Protein AF-A0A382MB43-F1 (afdb_monomer_lite)

Organism: NCBI:txid408172

Structure (mmCIF, N/CA/C/O backbone):
data_AF-A0A382MB43-F1
#
_entry.id   AF-A0A382MB43-F1
#
loop_
_atom_site.group_PDB
_atom_site.id
_atom_site.type_symbol
_atom_site.label_atom_id
_atom_site.label_alt_id
_atom_site.label_comp_id
_atom_site.label_asym_id
_atom_site.label_entity_id
_atom_site.label_seq_id
_atom_site.pdbx_PDB_ins_code
_atom_site.Cartn_x
_atom_site.Cartn_y
_atom_site.Cartn_z
_atom_site.occupancy
_atom_site.B_iso_or_equiv
_atom_site.auth_seq_id
_atom_site.auth_comp_id
_atom_site.auth_asym_id
_atom_site.auth_atom_id
_atom_site.pdbx_PDB_model_num
ATOM 1 N N . MET A 1 1 ? 22.386 7.584 -41.099 1.00 58.91 1 MET A N 1
ATOM 2 C CA . MET A 1 1 ? 21.095 6.928 -40.794 1.00 58.91 1 MET A CA 1
ATOM 3 C C . MET A 1 1 ? 21.152 6.427 -39.363 1.00 58.91 1 MET A C 1
ATOM 5 O O . MET A 1 1 ? 21.970 5.568 -39.079 1.00 58.91 1 MET A O 1
ATOM 9 N N . ILE A 1 2 ? 20.385 7.017 -38.441 1.00 62.06 2 ILE A N 1
ATOM 10 C CA . ILE A 1 2 ? 20.267 6.451 -37.090 1.00 62.06 2 ILE A CA 1
ATOM 11 C C . ILE A 1 2 ? 19.442 5.175 -37.226 1.00 62.06 2 ILE A C 1
ATOM 13 O O . ILE A 1 2 ? 18.317 5.225 -37.715 1.00 62.06 2 ILE A O 1
ATOM 17 N N . ASP A 1 3 ? 20.047 4.065 -36.832 1.00 76.12 3 ASP A N 1
ATOM 18 C CA . ASP A 1 3 ? 19.519 2.717 -36.969 1.00 76.12 3 ASP A CA 1
ATOM 19 C C . ASP A 1 3 ? 18.124 2.593 -36.326 1.00 76.12 3 ASP A C 1
ATOM 21 O O . ASP A 1 3 ? 17.934 2.880 -35.138 1.00 76.12 3 ASP A O 1
ATOM 25 N N . PHE A 1 4 ? 17.123 2.245 -37.139 1.00 72.38 4 PHE A N 1
ATOM 26 C CA . PHE A 1 4 ? 15.724 2.159 -36.715 1.00 72.38 4 PHE A CA 1
ATOM 27 C C . PHE A 1 4 ? 15.547 1.116 -35.602 1.00 72.38 4 PHE A C 1
ATOM 29 O O . PHE A 1 4 ? 14.806 1.371 -34.652 1.00 72.38 4 PHE A O 1
ATOM 36 N N . ALA A 1 5 ? 16.313 0.016 -35.641 1.00 74.06 5 ALA A N 1
ATOM 37 C CA . ALA A 1 5 ? 16.279 -1.024 -34.615 1.00 74.06 5 ALA A CA 1
ATOM 38 C C . ALA A 1 5 ? 16.834 -0.526 -33.268 1.00 74.06 5 ALA A C 1
ATOM 40 O O . ALA A 1 5 ? 16.320 -0.872 -32.201 1.00 74.06 5 ALA A O 1
ATOM 41 N N . LYS A 1 6 ? 17.831 0.368 -33.296 1.00 78.62 6 LYS A N 1
ATOM 42 C CA . LYS A 1 6 ? 18.331 1.026 -32.081 1.00 78.62 6 LYS A CA 1
ATOM 43 C C . LYS A 1 6 ? 17.273 1.932 -31.442 1.00 78.62 6 LYS A C 1
ATOM 45 O O . LYS A 1 6 ? 17.163 1.969 -30.218 1.00 78.62 6 LYS A O 1
ATOM 50 N N . ARG A 1 7 ? 16.478 2.653 -32.242 1.00 77.62 7 ARG A N 1
ATOM 51 C CA . ARG A 1 7 ? 15.402 3.522 -31.724 1.00 77.62 7 ARG A CA 1
ATOM 52 C C . ARG A 1 7 ? 14.249 2.716 -31.136 1.00 77.62 7 ARG A C 1
ATOM 54 O O . ARG A 1 7 ? 13.776 3.065 -30.058 1.00 77.62 7 ARG A O 1
ATOM 61 N N . THR A 1 8 ? 13.834 1.633 -31.792 1.00 81.25 8 THR A N 1
ATOM 62 C CA . THR A 1 8 ? 12.772 0.763 -31.269 1.00 81.25 8 THR A CA 1
ATOM 63 C C . THR A 1 8 ? 13.187 0.106 -29.957 1.00 81.25 8 THR A C 1
ATOM 65 O O . THR A 1 8 ? 12.407 0.128 -29.014 1.00 81.25 8 THR A O 1
ATOM 68 N N . GLY A 1 9 ? 14.433 -0.367 -29.836 1.00 84.50 9 GLY A N 1
ATOM 69 C CA . GLY A 1 9 ? 14.935 -0.961 -28.591 1.00 84.50 9 GLY A CA 1
ATOM 70 C C . GLY A 1 9 ? 14.886 -0.006 -27.392 1.00 84.50 9 GLY A C 1
ATOM 71 O O . GLY A 1 9 ? 14.472 -0.397 -26.301 1.00 84.50 9 GLY A O 1
ATOM 72 N N . ILE A 1 10 ? 15.239 1.268 -27.600 1.00 84.56 10 ILE A N 1
ATOM 73 C CA . ILE A 1 10 ? 15.177 2.299 -26.550 1.00 84.56 10 ILE A CA 1
ATOM 74 C C . ILE A 1 10 ? 13.725 2.557 -26.131 1.00 84.56 10 ILE A C 1
ATOM 76 O O . ILE A 1 10 ? 13.433 2.603 -24.938 1.00 84.56 10 ILE A O 1
ATOM 80 N N . VAL A 1 11 ? 12.803 2.682 -27.091 1.00 85.50 11 VAL A N 1
ATOM 81 C CA . VAL A 1 11 ? 11.377 2.915 -26.801 1.00 85.50 11 VAL A CA 1
ATOM 82 C C . VAL A 1 11 ? 10.774 1.742 -26.028 1.00 85.50 11 VAL A C 1
ATOM 84 O O . VAL A 1 11 ? 10.080 1.960 -25.037 1.00 85.50 11 VAL A O 1
ATOM 87 N N . THR A 1 12 ? 11.080 0.502 -26.415 1.00 87.00 12 THR A N 1
ATOM 88 C CA . THR A 1 12 ? 10.594 -0.691 -25.710 1.00 87.00 12 THR A CA 1
ATOM 89 C C . THR A 1 12 ? 11.148 -0.776 -24.287 1.00 87.00 12 THR A C 1
ATOM 91 O O . THR A 1 12 ? 10.401 -1.085 -23.360 1.00 87.00 12 THR A O 1
ATOM 94 N N . ALA A 1 13 ? 12.426 -0.445 -24.081 1.00 88.06 13 ALA A N 1
ATOM 95 C CA . ALA A 1 13 ? 13.042 -0.435 -22.754 1.00 88.06 13 ALA A CA 1
ATOM 96 C C . ALA A 1 13 ? 12.428 0.632 -21.831 1.00 88.06 13 ALA A C 1
ATOM 98 O O . ALA A 1 13 ? 12.156 0.368 -20.655 1.00 88.06 13 ALA A O 1
ATOM 99 N N . VAL A 1 14 ? 12.160 1.827 -22.366 1.00 90.12 14 VAL A N 1
ATOM 100 C CA . VAL A 1 14 ? 11.482 2.905 -21.631 1.00 90.12 14 VAL A CA 1
ATOM 101 C C . VAL A 1 14 ? 10.049 2.499 -21.286 1.00 90.12 14 VAL A C 1
ATOM 103 O O . VAL A 1 14 ? 9.637 2.650 -20.135 1.00 90.12 14 VAL A O 1
ATOM 106 N N . LEU A 1 15 ? 9.317 1.911 -22.238 1.00 93.06 15 LEU A N 1
ATOM 107 C CA . LEU A 1 15 ? 7.950 1.439 -22.027 1.00 93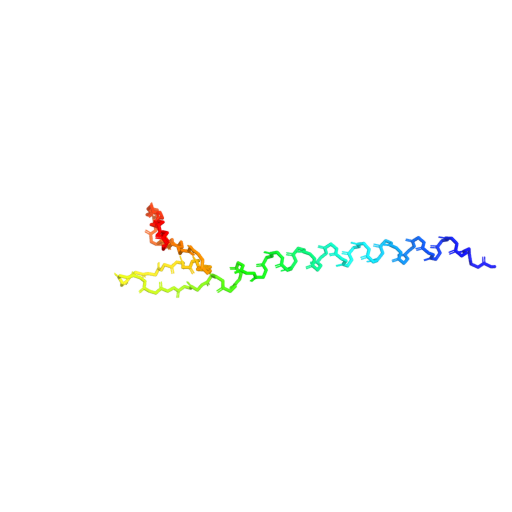.06 15 LEU A CA 1
ATOM 108 C C . LEU A 1 15 ? 7.880 0.354 -20.943 1.00 93.06 15 LEU A C 1
ATOM 110 O O . LEU A 1 15 ? 7.071 0.478 -20.028 1.00 93.06 15 LEU A O 1
ATOM 114 N N . MET A 1 16 ? 8.761 -0.653 -20.994 1.00 91.38 16 MET A N 1
ATOM 115 C CA . MET A 1 16 ? 8.850 -1.705 -19.971 1.00 91.38 16 MET A CA 1
ATOM 116 C C . MET A 1 16 ? 9.171 -1.148 -18.582 1.00 91.38 16 MET A C 1
ATOM 118 O O . MET A 1 16 ? 8.647 -1.619 -17.571 1.00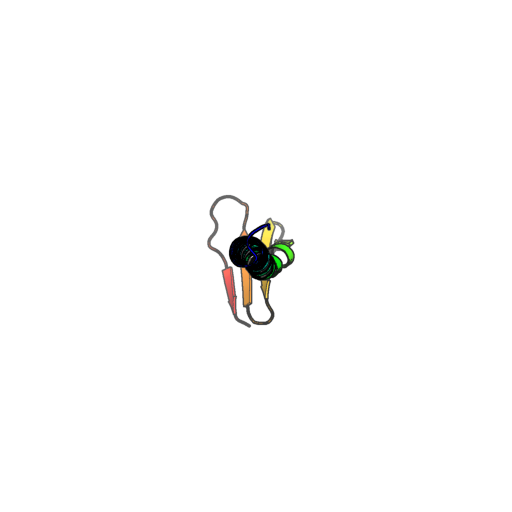 91.38 16 MET A O 1
ATOM 122 N N . THR A 1 17 ? 10.040 -0.139 -18.517 1.00 92.50 17 THR A N 1
ATOM 123 C CA . THR A 1 17 ? 10.414 0.484 -17.245 1.00 92.50 17 THR A CA 1
ATOM 124 C C . THR A 1 17 ? 9.226 1.235 -16.653 1.00 92.50 17 THR A C 1
ATOM 126 O O . THR A 1 17 ? 8.897 1.028 -15.486 1.00 92.50 17 THR A O 1
ATOM 129 N N . LEU A 1 18 ? 8.542 2.054 -17.457 1.00 92.56 18 LEU A N 1
ATOM 130 C CA . LEU A 1 18 ? 7.358 2.802 -17.033 1.00 92.56 18 LEU A CA 1
ATOM 131 C C . LEU A 1 18 ? 6.219 1.873 -16.604 1.00 92.56 18 LEU A C 1
ATOM 133 O O . LEU A 1 18 ? 5.655 2.067 -15.529 1.00 92.56 18 LEU A O 1
ATOM 137 N N . SER A 1 19 ? 5.922 0.829 -17.382 1.00 90.31 19 SER A N 1
ATOM 138 C CA . SER A 1 19 ? 4.861 -0.125 -17.042 1.00 90.31 19 SER A CA 1
ATOM 139 C C . SER A 1 19 ? 5.140 -0.851 -15.728 1.00 90.31 19 SER A C 1
ATOM 141 O O . SER A 1 19 ? 4.222 -1.059 -14.939 1.00 90.31 19 SER A O 1
ATOM 143 N N . ARG A 1 20 ? 6.406 -1.188 -15.445 1.00 91.25 20 ARG A N 1
ATOM 144 C CA . ARG A 1 20 ? 6.802 -1.816 -14.177 1.00 91.25 20 ARG A CA 1
ATOM 145 C C . ARG A 1 20 ? 6.541 -0.904 -12.979 1.00 91.25 20 ARG A C 1
ATOM 147 O O . ARG A 1 20 ? 6.029 -1.371 -11.966 1.00 91.25 20 ARG A O 1
ATOM 154 N N . TRP A 1 21 ? 6.874 0.382 -13.090 1.00 91.25 21 TRP A N 1
ATOM 155 C CA . TRP A 1 21 ? 6.615 1.351 -12.022 1.00 91.25 21 TRP A CA 1
ATOM 156 C C . TRP A 1 21 ? 5.120 1.594 -11.814 1.00 91.25 21 TRP A C 1
ATOM 158 O O . TRP A 1 21 ? 4.678 1.643 -10.672 1.00 91.25 21 TRP A O 1
ATOM 168 N N . ILE A 1 22 ? 4.338 1.672 -12.895 1.00 90.25 22 ILE A N 1
ATOM 169 C CA . ILE A 1 22 ? 2.877 1.816 -12.822 1.00 90.25 22 ILE A CA 1
ATOM 170 C C . ILE A 1 22 ? 2.247 0.596 -12.138 1.00 90.25 22 ILE A C 1
ATOM 172 O O . ILE A 1 22 ? 1.408 0.761 -11.257 1.00 90.25 22 ILE A O 1
ATOM 176 N N . LEU A 1 23 ? 2.686 -0.619 -12.482 1.00 88.50 23 LEU A N 1
ATOM 177 C CA . LEU A 1 23 ? 2.222 -1.853 -11.840 1.00 88.50 23 LEU A CA 1
ATOM 178 C C . LEU A 1 23 ? 2.581 -1.902 -10.348 1.00 88.50 23 LEU A C 1
ATOM 180 O O . LEU A 1 23 ? 1.729 -2.235 -9.528 1.00 88.50 23 LEU A O 1
ATOM 184 N N . MET A 1 24 ? 3.810 -1.527 -9.980 1.00 86.50 24 MET A N 1
ATOM 185 C CA . MET A 1 24 ? 4.227 -1.426 -8.574 1.00 86.50 24 MET A CA 1
ATOM 186 C C . MET A 1 24 ? 3.403 -0.386 -7.807 1.00 86.50 24 MET A C 1
ATOM 188 O O . MET A 1 24 ? 2.947 -0.663 -6.701 1.00 86.50 24 MET A O 1
ATOM 192 N N . ALA A 1 25 ? 3.171 0.790 -8.394 1.00 83.44 25 ALA A N 1
ATOM 193 C CA . ALA A 1 25 ? 2.378 1.845 -7.773 1.00 83.44 25 ALA A CA 1
ATOM 194 C C . ALA A 1 25 ? 0.913 1.425 -7.595 1.00 83.44 25 ALA A C 1
ATOM 196 O O . ALA A 1 25 ? 0.368 1.608 -6.514 1.00 83.44 25 ALA A O 1
ATOM 197 N N . ALA A 1 26 ? 0.297 0.805 -8.605 1.00 83.31 26 ALA A N 1
ATOM 198 C CA . ALA A 1 26 ? -1.073 0.301 -8.517 1.00 83.31 26 ALA A CA 1
ATOM 199 C C . ALA A 1 26 ? -1.225 -0.799 -7.454 1.00 83.31 26 ALA A C 1
ATOM 201 O O . ALA A 1 26 ? -2.236 -0.845 -6.760 1.00 83.31 26 ALA A O 1
ATOM 202 N N . PHE A 1 27 ? -0.209 -1.653 -7.291 1.00 78.94 27 PHE A N 1
ATOM 203 C CA . PHE A 1 27 ? -0.191 -2.680 -6.250 1.00 78.94 27 PHE A CA 1
ATOM 204 C C . PHE A 1 27 ? -0.025 -2.095 -4.840 1.00 78.94 27 PHE A C 1
ATOM 206 O O . PHE A 1 27 ? -0.630 -2.589 -3.893 1.00 78.94 27 PHE A O 1
ATOM 213 N N . LEU A 1 28 ? 0.776 -1.035 -4.689 1.00 71.25 28 LEU A N 1
ATOM 214 C CA . LEU A 1 28 ? 1.048 -0.392 -3.397 1.00 71.25 28 LEU A CA 1
ATOM 215 C C . LEU 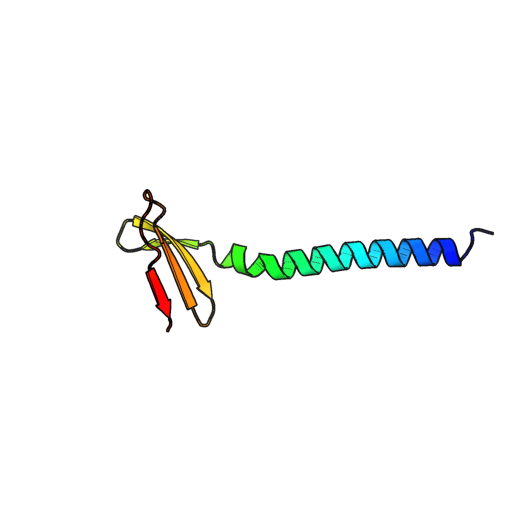A 1 28 ? -0.009 0.647 -2.989 1.00 71.25 28 LEU A C 1
ATOM 217 O O . LEU A 1 28 ? -0.196 0.895 -1.801 1.00 71.25 28 LEU A O 1
ATOM 221 N N . TRP A 1 29 ? -0.731 1.225 -3.948 1.00 70.38 29 TRP A N 1
ATOM 222 C CA . TRP A 1 29 ? -1.789 2.212 -3.727 1.00 70.38 29 TRP A CA 1
ATOM 223 C C . TRP A 1 29 ? -2.859 1.807 -2.691 1.00 70.38 29 TRP A C 1
ATOM 225 O O . TRP A 1 29 ? -3.133 2.614 -1.797 1.00 70.38 29 TRP A O 1
ATOM 235 N N . PRO A 1 30 ? -3.438 0.586 -2.720 1.00 64.81 30 PRO A N 1
ATOM 236 C CA . PRO A 1 30 ? -4.424 0.183 -1.715 1.00 64.81 30 PRO A CA 1
ATOM 237 C C . PRO A 1 30 ? -3.841 0.117 -0.298 1.00 64.81 30 PRO A C 1
ATOM 239 O O . PRO A 1 30 ? -4.560 0.384 0.658 1.00 64.81 30 PRO A O 1
ATOM 242 N N . PHE A 1 31 ? -2.540 -0.154 -0.137 1.00 64.12 31 PHE A N 1
ATOM 243 C CA . PHE A 1 31 ? -1.899 -0.157 1.182 1.00 64.12 31 PHE A CA 1
ATOM 244 C C . PHE A 1 31 ? -1.765 1.249 1.772 1.00 64.12 31 PHE A C 1
ATOM 246 O O . PHE A 1 31 ? -1.832 1.398 2.987 1.00 64.12 31 PHE A O 1
ATOM 253 N N . SER A 1 32 ? -1.608 2.283 0.939 1.00 62.47 32 SER A N 1
ATOM 254 C CA . SER A 1 32 ? -1.574 3.672 1.415 1.00 62.47 32 SER A CA 1
ATOM 255 C C . SER A 1 32 ? -2.947 4.174 1.864 1.00 62.47 32 SER A C 1
ATOM 257 O O . SER A 1 32 ? -3.022 4.913 2.839 1.00 62.47 32 SER A O 1
ATOM 259 N N . LEU A 1 33 ? -4.028 3.761 1.194 1.00 57.06 33 LEU A N 1
ATOM 260 C CA . LEU A 1 33 ? -5.399 4.097 1.603 1.00 57.06 33 LEU A CA 1
ATOM 261 C C . LEU A 1 33 ? -5.854 3.295 2.826 1.00 57.06 33 LEU A C 1
ATOM 263 O O . LEU A 1 33 ? -6.580 3.818 3.665 1.00 57.06 33 LEU A O 1
ATOM 267 N N . ALA A 1 34 ? -5.383 2.054 2.951 1.00 57.50 34 ALA A N 1
ATOM 268 C CA . ALA A 1 34 ? -5.649 1.202 4.097 1.00 57.50 34 ALA A CA 1
ATOM 269 C C . ALA A 1 34 ? -4.792 1.559 5.324 1.00 57.50 34 ALA A C 1
ATOM 271 O O . ALA A 1 34 ? -4.964 0.945 6.352 1.00 57.50 34 ALA A O 1
ATOM 272 N N . LEU A 1 35 ? -3.859 2.512 5.299 1.00 59.03 35 LEU A N 1
ATOM 273 C CA . LEU A 1 35 ? -3.082 2.869 6.497 1.00 59.03 35 LEU A CA 1
ATOM 274 C C . LEU A 1 35 ? -3.712 4.063 7.229 1.00 59.03 35 LEU A C 1
ATOM 276 O O . LEU A 1 35 ? -3.089 5.105 7.419 1.00 59.03 35 LEU A O 1
ATOM 280 N N . ALA A 1 36 ? -4.973 3.929 7.637 1.00 63.75 36 ALA A N 1
ATOM 28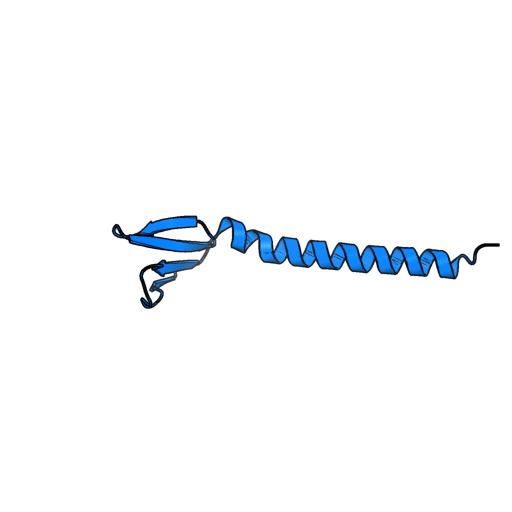1 C CA . ALA A 1 36 ? -5.595 4.914 8.511 1.00 63.75 36 ALA A CA 1
ATOM 282 C C . ALA A 1 36 ? -5.173 4.630 9.963 1.00 63.75 36 ALA A C 1
ATOM 284 O O . ALA A 1 36 ? -5.476 3.574 10.520 1.00 63.75 36 ALA A O 1
ATOM 285 N N . GLU A 1 37 ? -4.442 5.561 10.582 1.00 58.66 37 GLU A N 1
ATOM 286 C CA . GLU A 1 37 ? -4.233 5.553 12.034 1.00 58.66 37 GLU A CA 1
ATOM 287 C C . GLU A 1 37 ? -5.583 5.864 12.697 1.00 58.66 37 GLU A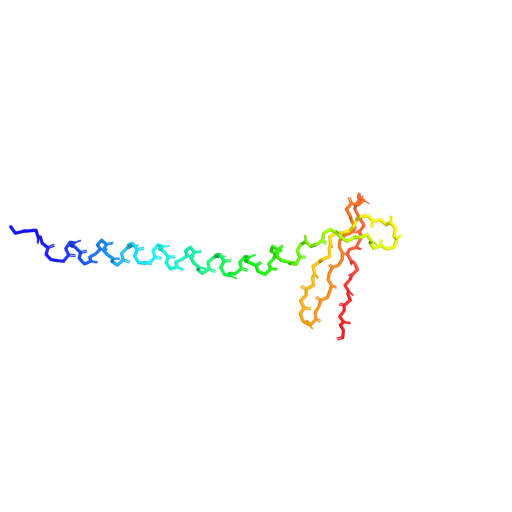 C 1
ATOM 289 O O . GLU A 1 37 ? -6.023 7.013 12.747 1.00 58.66 37 GLU A O 1
ATOM 294 N N . GLU A 1 38 ? -6.272 4.828 13.167 1.00 66.12 38 GLU A N 1
ATOM 295 C CA . GLU A 1 38 ? -7.560 4.936 13.842 1.00 66.12 38 GLU A CA 1
ATOM 296 C C . GLU A 1 38 ? -7.375 4.701 15.341 1.00 66.12 38 GLU A C 1
ATOM 298 O O . GLU A 1 38 ? -6.549 3.903 15.796 1.00 66.12 38 GLU A O 1
ATOM 303 N N . ARG A 1 39 ? -8.166 5.400 16.153 1.00 58.34 39 ARG A N 1
ATOM 304 C CA . ARG A 1 39 ? -8.136 5.223 17.601 1.00 58.34 39 ARG A CA 1
ATOM 305 C C . ARG A 1 39 ? -9.073 4.085 18.011 1.00 58.34 39 ARG A C 1
ATOM 307 O O . ARG A 1 39 ? -10.210 4.329 18.408 1.00 58.34 39 ARG A O 1
ATOM 314 N N . VAL A 1 40 ? -8.612 2.842 17.917 1.00 62.44 40 VAL A N 1
ATOM 315 C CA . VAL A 1 40 ? -9.401 1.659 18.287 1.00 62.44 40 VAL A CA 1
ATOM 316 C C . VAL A 1 40 ? -9.328 1.440 19.803 1.00 62.44 40 VAL A C 1
ATOM 318 O O . VAL A 1 40 ? -8.251 1.391 20.391 1.00 62.44 40 VAL A O 1
ATOM 321 N N . GLN A 1 41 ? -10.487 1.357 20.470 1.00 64.50 41 GLN A N 1
ATOM 322 C CA . GLN A 1 41 ? -10.600 1.128 21.926 1.00 64.50 41 GLN A CA 1
ATOM 323 C C . GLN A 1 41 ? -9.793 2.120 22.799 1.00 64.50 41 GLN A C 1
ATOM 325 O O . GLN A 1 41 ? -9.308 1.787 23.879 1.00 64.50 41 GLN A O 1
ATOM 330 N N . GLY A 1 42 ? -9.638 3.364 22.332 1.00 70.81 42 GLY A N 1
ATOM 331 C CA . GLY A 1 42 ? -8.909 4.422 23.043 1.00 70.81 42 GLY A CA 1
ATOM 332 C C . GLY A 1 42 ? -7.390 4.435 22.819 1.00 70.81 42 GLY A C 1
ATOM 333 O O . GLY A 1 42 ? -6.734 5.395 23.238 1.00 70.81 42 GLY A O 1
ATOM 334 N N . ARG A 1 43 ? -6.833 3.448 22.101 1.00 67.19 43 ARG A N 1
ATOM 335 C CA . ARG A 1 43 ? -5.408 3.359 21.725 1.00 67.19 43 ARG A CA 1
ATOM 336 C C . ARG A 1 43 ? -5.204 3.686 20.248 1.00 67.19 43 ARG A C 1
ATOM 338 O O . ARG A 1 43 ? -6.145 3.614 19.470 1.00 67.19 43 ARG A O 1
ATOM 345 N N . ARG A 1 44 ? -3.994 4.116 19.872 1.00 67.12 44 ARG A N 1
ATOM 346 C CA . ARG A 1 44 ? -3.641 4.384 18.468 1.00 67.12 44 ARG A CA 1
ATOM 347 C C . ARG A 1 44 ? -3.316 3.068 17.780 1.00 67.12 44 ARG A C 1
ATOM 349 O O . ARG A 1 44 ? -2.375 2.383 18.179 1.00 67.12 44 ARG A O 1
ATOM 356 N N . SER A 1 45 ? -4.077 2.747 16.747 1.00 69.94 45 SER A N 1
ATOM 357 C CA . SER A 1 45 ? -3.921 1.518 15.988 1.00 69.94 45 SER A CA 1
ATOM 358 C C . SER A 1 45 ? -3.858 1.832 14.499 1.00 69.94 45 SER A C 1
ATOM 360 O O . SER A 1 45 ? -4.551 2.715 14.005 1.00 69.94 45 SER A O 1
ATOM 362 N N . LEU A 1 46 ? -3.020 1.108 13.769 1.00 69.94 46 LEU A N 1
ATOM 363 C CA . LEU A 1 46 ? -3.054 1.100 12.313 1.00 69.94 46 LEU A CA 1
ATOM 364 C C . LEU A 1 46 ? -4.158 0.150 11.873 1.00 69.94 46 LEU A C 1
ATOM 366 O O . LEU A 1 46 ? -4.114 -1.037 12.197 1.00 69.94 46 LEU A O 1
ATOM 370 N N . VAL A 1 47 ? -5.147 0.669 11.156 1.00 70.12 47 VAL A N 1
ATOM 371 C CA . VAL A 1 47 ? -6.279 -0.121 10.675 1.00 70.12 47 VAL A CA 1
ATOM 372 C C . VAL A 1 47 ? -6.175 -0.265 9.171 1.00 70.12 47 VAL A C 1
ATOM 374 O O . VAL A 1 47 ? -6.483 0.684 8.465 1.00 70.12 47 VAL A O 1
ATOM 377 N N . LEU A 1 48 ? -5.787 -1.460 8.715 1.00 70.06 48 LEU A N 1
ATOM 378 C CA . LEU A 1 48 ? -5.855 -1.883 7.319 1.00 70.06 48 LEU A CA 1
ATOM 379 C C . LEU A 1 48 ? -7.211 -2.496 7.002 1.00 70.06 48 LEU A C 1
ATOM 381 O O . LEU A 1 48 ? -7.525 -3.599 7.442 1.00 70.06 48 LEU A O 1
ATOM 385 N N . GLU A 1 49 ? -8.005 -1.790 6.206 1.00 67.88 49 GLU A N 1
ATOM 386 C CA . GLU A 1 49 ? -9.331 -2.226 5.778 1.00 67.88 49 GLU A CA 1
ATOM 387 C C . GLU A 1 49 ? -9.381 -2.432 4.260 1.00 67.88 49 GLU A C 1
ATOM 389 O O . GLU A 1 49 ? -8.905 -1.608 3.480 1.00 67.88 49 GLU A O 1
ATOM 394 N N . ASN A 1 50 ? -9.951 -3.564 3.854 1.00 68.88 50 ASN A N 1
ATOM 395 C CA . ASN A 1 50 ? -10.362 -3.880 2.490 1.00 68.88 50 ASN A CA 1
ATOM 396 C C . ASN A 1 50 ? -11.808 -4.407 2.540 1.00 68.88 50 ASN A C 1
ATOM 398 O O . ASN A 1 50 ? -12.273 -4.809 3.608 1.00 68.88 50 ASN A O 1
ATOM 402 N N . ASP A 1 51 ? -12.486 -4.490 1.396 1.00 68.50 51 ASP A N 1
ATOM 403 C CA . ASP A 1 51 ? -13.901 -4.865 1.246 1.00 68.50 51 ASP A CA 1
ATOM 404 C C . ASP A 1 51 ? -14.294 -6.156 1.994 1.00 68.50 51 ASP A C 1
ATOM 406 O O . ASP A 1 51 ? -15.442 -6.312 2.405 1.00 68.50 51 ASP A O 1
ATOM 410 N N . ASN A 1 52 ? -13.339 -7.070 2.209 1.00 65.75 52 ASN A N 1
ATOM 411 C CA . ASN A 1 52 ? -13.557 -8.367 2.856 1.00 65.75 52 ASN A CA 1
ATOM 412 C C . ASN A 1 52 ? -12.857 -8.544 4.215 1.00 65.75 52 ASN A C 1
ATOM 414 O O . ASN A 1 52 ? -13.134 -9.515 4.920 1.00 65.75 52 ASN A O 1
ATOM 418 N N . THR A 1 53 ? -11.912 -7.677 4.591 1.00 64.19 53 THR A N 1
ATOM 419 C CA . THR A 1 53 ? -11.021 -7.943 5.736 1.00 64.19 53 THR A CA 1
ATOM 420 C C . THR A 1 53 ? -10.580 -6.670 6.437 1.00 64.19 53 THR A C 1
ATOM 422 O O . THR A 1 53 ? -10.119 -5.738 5.779 1.00 64.19 53 THR A O 1
ATOM 425 N N . ARG A 1 54 ? -10.620 -6.678 7.775 1.00 72.50 54 ARG A N 1
ATOM 426 C CA . ARG A 1 54 ? -10.081 -5.606 8.617 1.00 72.50 54 ARG A CA 1
ATOM 427 C C . ARG A 1 54 ? -8.959 -6.149 9.500 1.00 72.50 54 ARG A C 1
ATOM 429 O O . ARG A 1 54 ? -9.158 -7.078 10.284 1.00 72.50 54 ARG A O 1
ATOM 436 N N . LEU A 1 55 ? -7.786 -5.551 9.368 1.00 69.62 55 LEU A N 1
ATOM 437 C CA . LEU A 1 55 ? -6.580 -5.840 10.128 1.00 69.62 55 LEU A CA 1
ATOM 438 C C . LEU A 1 55 ? -6.271 -4.640 11.023 1.00 69.62 55 LEU A C 1
ATOM 440 O O . LEU A 1 55 ? -6.073 -3.534 10.532 1.00 69.62 55 LEU A O 1
ATOM 444 N N . VAL A 1 56 ? -6.212 -4.862 12.333 1.00 72.06 56 VAL A N 1
ATOM 445 C CA . VAL A 1 56 ? -5.897 -3.819 13.316 1.00 72.06 56 VAL A CA 1
ATOM 446 C C . VAL A 1 56 ? -4.557 -4.144 13.974 1.00 72.06 56 VAL A C 1
ATOM 448 O O . VAL A 1 56 ? -4.417 -5.192 14.604 1.00 72.06 56 VAL A O 1
ATOM 451 N N . LEU A 1 57 ? -3.576 -3.250 13.842 1.00 68.88 57 LEU A N 1
ATOM 452 C CA . LEU A 1 57 ? -2.298 -3.313 14.554 1.00 68.88 57 LEU A CA 1
ATOM 453 C C . LEU A 1 57 ? -2.259 -2.249 15.652 1.00 68.88 57 LEU A C 1
ATOM 455 O O . LEU A 1 57 ? -2.295 -1.057 15.359 1.00 68.88 57 LEU A O 1
ATOM 459 N N . ASP A 1 58 ? -2.141 -2.655 16.914 1.00 68.50 58 ASP A N 1
ATOM 460 C CA . ASP A 1 58 ? -1.907 -1.720 18.019 1.00 68.50 58 ASP A CA 1
ATOM 461 C C . ASP A 1 58 ? -0.445 -1.238 17.988 1.00 68.50 58 ASP A C 1
ATOM 463 O O . ASP A 1 58 ? 0.488 -2.042 18.048 1.00 68.50 58 ASP A O 1
ATOM 467 N N . ILE A 1 59 ? -0.225 0.077 17.881 1.00 64.69 59 ILE A N 1
ATOM 468 C CA . ILE A 1 59 ? 1.124 0.665 17.768 1.00 64.69 59 ILE A CA 1
ATOM 469 C C . ILE A 1 59 ? 1.807 0.719 19.154 1.00 64.69 59 ILE A C 1
ATOM 471 O O . ILE A 1 59 ? 3.016 0.929 19.266 1.00 64.69 59 ILE A O 1
ATOM 475 N N . ALA A 1 60 ? 1.062 0.470 20.237 1.00 60.22 60 ALA A N 1
ATOM 476 C CA . ALA A 1 60 ? 1.584 0.429 21.598 1.00 60.22 60 ALA A CA 1
ATOM 477 C C . ALA A 1 60 ? 2.282 -0.912 21.925 1.00 60.22 60 ALA A C 1
ATOM 479 O O . ALA A 1 60 ? 1.770 -1.739 22.673 1.00 60.22 60 ALA A O 1
ATOM 480 N N . GLY A 1 61 ? 3.493 -1.116 21.395 1.00 52.78 61 GLY A N 1
ATOM 481 C CA . GLY A 1 61 ? 4.521 -1.921 22.073 1.00 52.78 61 GLY A CA 1
ATOM 482 C C . GLY A 1 61 ? 4.405 -3.454 22.047 1.00 52.78 61 GLY A C 1
ATOM 483 O O . GLY A 1 61 ? 4.882 -4.089 22.983 1.00 52.78 61 GLY A O 1
ATOM 484 N N . GLY A 1 62 ? 3.850 -4.060 20.990 1.00 53.38 62 GLY A N 1
ATOM 485 C CA . GLY A 1 62 ? 3.986 -5.511 20.739 1.00 53.38 62 GLY A CA 1
ATOM 486 C C . GLY A 1 62 ? 2.713 -6.347 20.893 1.00 53.38 62 GLY A C 1
ATOM 487 O O . GLY A 1 62 ? 2.794 -7.543 21.167 1.00 53.38 62 GLY A O 1
ATOM 488 N N . SER A 1 63 ? 1.538 -5.733 20.743 1.00 53.62 63 SER A N 1
ATOM 489 C CA . SER A 1 63 ? 0.256 -6.423 20.890 1.00 53.62 63 SER A CA 1
ATOM 490 C C . SER A 1 63 ? -0.128 -7.220 19.629 1.00 53.62 63 SER A C 1
ATOM 492 O O . SER A 1 63 ? 0.201 -6.852 18.499 1.00 53.62 63 SER A O 1
ATOM 494 N N . ILE A 1 64 ? -0.768 -8.371 19.859 1.00 57.16 64 ILE A N 1
ATOM 495 C CA . ILE A 1 64 ? -1.170 -9.357 18.850 1.00 57.16 64 ILE A CA 1
ATOM 496 C C . ILE A 1 64 ? -2.201 -8.712 17.908 1.00 57.16 64 ILE A C 1
ATOM 498 O O . ILE A 1 64 ? -3.213 -8.213 18.401 1.00 57.16 64 ILE A O 1
ATOM 502 N N . PRO A 1 65 ? -1.990 -8.731 16.577 1.00 58.72 65 PRO A N 1
ATOM 503 C CA . PRO A 1 65 ? -2.960 -8.184 15.634 1.00 58.72 65 PRO A CA 1
ATOM 504 C C . PRO A 1 65 ? -4.298 -8.923 15.756 1.00 58.72 65 PRO A C 1
ATOM 506 O O . PRO A 1 65 ? -4.353 -10.152 15.681 1.00 58.72 65 PRO A O 1
ATOM 509 N N . GLU A 1 66 ? -5.384 -8.175 15.951 1.00 60.22 66 GLU A N 1
ATOM 510 C CA . GLU A 1 66 ? -6.734 -8.738 15.965 1.00 60.22 66 GLU A CA 1
ATOM 511 C C . GLU A 1 66 ? -7.220 -8.851 14.513 1.00 60.22 66 GLU A C 1
ATOM 513 O O . GLU A 1 66 ? -7.457 -7.846 13.836 1.00 60.22 66 GLU A O 1
ATOM 518 N N . PHE A 1 67 ? -7.336 -10.084 14.014 1.00 60.38 67 PHE A N 1
ATOM 519 C CA . PHE A 1 67 ? -7.859 -10.368 12.678 1.00 60.38 67 PHE A CA 1
ATOM 520 C C . PHE A 1 67 ? -9.373 -10.538 12.753 1.00 60.38 67 PHE A C 1
ATOM 522 O O . PHE A 1 67 ? -9.866 -11.517 13.317 1.00 60.38 67 PHE A O 1
ATOM 529 N N . ARG A 1 68 ? -10.119 -9.598 12.168 1.00 57.19 68 ARG A N 1
ATOM 530 C CA . ARG A 1 68 ? -11.572 -9.719 12.026 1.00 57.19 68 ARG A CA 1
ATOM 531 C C . ARG A 1 68 ? -11.919 -9.931 10.559 1.00 57.19 68 ARG A C 1
ATOM 533 O O . ARG A 1 68 ? -11.772 -9.034 9.730 1.00 57.19 68 ARG A O 1
ATOM 540 N N . PHE A 1 69 ? -12.382 -11.138 10.262 1.00 54.88 69 PHE A N 1
ATOM 541 C CA . PHE A 1 69 ? -13.017 -11.480 8.994 1.00 54.88 69 PHE A CA 1
ATOM 542 C C . PHE A 1 69 ? -14.512 -11.189 9.134 1.00 54.88 69 PHE A C 1
ATOM 544 O O . PHE A 1 69 ? -15.095 -11.504 10.176 1.00 54.88 69 PHE A O 1
ATOM 551 N N . ARG A 1 70 ? -15.087 -10.506 8.145 1.00 56.66 70 ARG A N 1
ATOM 552 C CA . ARG A 1 70 ? -16.512 -10.175 8.126 1.00 56.66 70 AR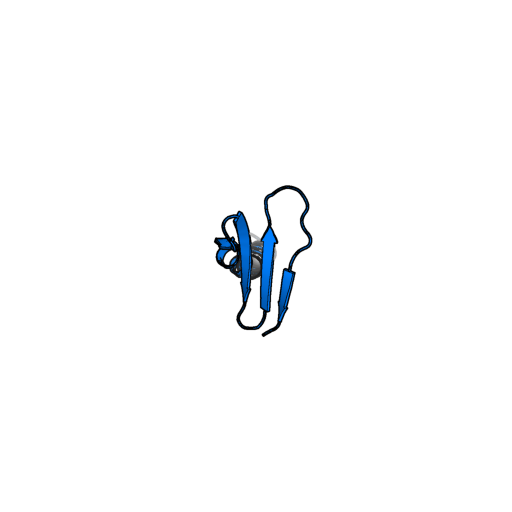G A CA 1
ATOM 553 C C . ARG A 1 70 ? -17.324 -11.325 7.546 1.00 56.66 70 ARG A C 1
ATOM 555 O O . ARG A 1 70 ? -16.786 -12.018 6.656 1.00 56.66 70 ARG A O 1
#

Foldseek 3Di:
DPDPVVVVVVVVVVVVVVVVVVVVCVVCVLVVVQQDQDCPPNATWGWRDDPFWIWTGGPPDDDDIDTDGD

Radius of gyration: 21.33 Å; chains: 1; bounding box: 38×18×64 Å

Secondary structure (DSSP, 8-state):
---HHHHHHHHHHHHHHHHHHHHHHHHHHHHHHT-EEEEETTEEEEEEEETTEEEEEE-SSSPPPEEEE-

Sequence (70 aa):
MIDFAKRTGIVTAVLMTLSRWILMAAFLWPFSLALAEERVQGRRSLVLENDNTRLVLDIAGGSIPEFRFR

pLDDT: mean 71.38, std 11.9, range [52.78, 93.06]